Protein AF-A0A2P4WVT8-F1 (afdb_monomer_lite)

Sequence (174 aa):
MALRVSFAVVISSIIQTRNVAYDPSVAHAKKWIFLPDWYYLGGLSYCAIMVVFSMAYNVGGTIREVCQGFSGVGVALLYNYGLFAFIEVERFDDKVDDPYKNYFRINKAFNSSGYWINVPNLYTTLPWIVVFTVVVMVLPFQTNTRKYALGTNAYFTLTIINPANPLSSGQLKR

Secondary structure (DSSP, 8-state):
-HHHHHHHHHHHHHHTPBPTT--TTSTT---BSSS-TT-TTHHHHHHHHHHHHHT-SSHHHHHHHHHHHHHHHHHHHHHHHHHHHHSPPPPP-TTSS-TTTTEEEE---TTS--EEEEHHHHHHHHHHHHHHHHHHHHS---HHHHHHHHHHHHHHHHHHH--B-TTSTT-B--

Organism: NCBI:txid4796

Radius of gyration: 19.71 Å; chains: 1; bounding box: 44×43×48 Å

Foldseek 3Di:
DVVLLVVLQVVLVQQQDFDPPDDPVDPQDQGTPNDDSPPPVHSVVSSVQSNLVSQDPDPVSSVVLVVLLVLLLVVLVVLVVVVCVPDDADAQDPPDPCRCPQKDWDCDDPVNDIFIARNVLCVVCVVVLVVQLVVLVPDPRDPSSSVNNSVNNCVVSCVVRRQADPVDGPDGGD

Structure (mmCIF, N/CA/C/O backbone):
data_AF-A0A2P4WVT8-F1
#
_entry.id   AF-A0A2P4WVT8-F1
#
loop_
_atom_site.group_PDB
_atom_site.id
_atom_site.type_symbol
_atom_site.label_atom_id
_atom_site.label_alt_id
_atom_site.label_comp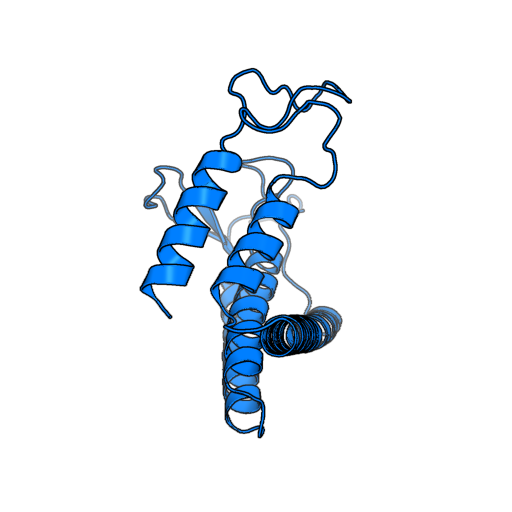_id
_atom_site.label_asym_id
_atom_site.label_entity_id
_atom_site.label_seq_id
_atom_site.pdbx_PDB_ins_code
_atom_site.Cartn_x
_atom_site.Cartn_y
_atom_site.Cartn_z
_atom_site.occupancy
_atom_site.B_iso_or_equiv
_atom_site.auth_seq_id
_atom_site.auth_comp_id
_atom_site.auth_asym_id
_atom_site.auth_atom_id
_atom_site.pdbx_PDB_model_num
ATOM 1 N N . MET A 1 1 ? -21.691 9.614 9.712 1.00 59.81 1 MET A N 1
ATOM 2 C CA . MET A 1 1 ? -20.329 9.058 9.539 1.00 59.81 1 MET A CA 1
ATOM 3 C C . MET A 1 1 ? -19.533 9.795 8.476 1.00 59.81 1 MET A C 1
ATOM 5 O O . MET A 1 1 ? -18.604 10.486 8.859 1.00 59.81 1 MET A O 1
ATOM 9 N N . ALA A 1 2 ? -19.921 9.740 7.194 1.00 65.25 2 ALA A N 1
ATOM 10 C CA . ALA A 1 2 ? -19.177 10.385 6.102 1.00 65.25 2 ALA A CA 1
ATOM 11 C C . ALA A 1 2 ? -18.865 11.870 6.363 1.00 65.25 2 ALA A C 1
ATOM 13 O O . ALA A 1 2 ? -17.711 12.255 6.293 1.00 65.25 2 ALA A O 1
ATOM 14 N N . LEU A 1 3 ? -19.854 12.661 6.799 1.00 72.69 3 LEU A N 1
ATOM 15 C CA . LEU A 1 3 ? -19.661 14.084 7.106 1.00 72.69 3 LEU A CA 1
ATOM 16 C C . LEU A 1 3 ? -18.577 14.330 8.174 1.00 72.69 3 LEU A C 1
ATOM 18 O O . LEU A 1 3 ? -17.695 15.155 7.976 1.00 72.69 3 LEU A O 1
ATOM 22 N N . ARG A 1 4 ? -18.601 13.582 9.287 1.00 71.44 4 ARG A N 1
ATOM 23 C CA . ARG A 1 4 ? -17.611 13.709 10.374 1.00 71.44 4 ARG A CA 1
ATOM 24 C C . ARG A 1 4 ? -16.202 13.360 9.904 1.00 71.44 4 ARG A C 1
ATOM 26 O O . ARG A 1 4 ? -15.263 14.081 10.220 1.00 71.44 4 ARG A O 1
ATOM 33 N N . VAL A 1 5 ? -16.082 12.287 9.123 1.00 69.62 5 VAL A N 1
ATOM 34 C CA . VAL A 1 5 ? -14.808 11.858 8.536 1.00 69.62 5 VAL A CA 1
ATOM 35 C C . VAL A 1 5 ? -14.303 12.907 7.546 1.00 69.62 5 VAL A C 1
ATOM 37 O O . VAL A 1 5 ? -13.145 13.297 7.622 1.00 69.62 5 VAL A O 1
ATOM 40 N N . SER A 1 6 ? -15.166 13.440 6.677 1.00 71.31 6 SER A N 1
ATOM 41 C CA . SER A 1 6 ? -14.809 14.512 5.743 1.00 71.31 6 SER A CA 1
ATOM 42 C C . SER A 1 6 ? -14.314 15.765 6.468 1.00 71.31 6 SER A C 1
ATOM 44 O O . SER A 1 6 ? -13.265 16.289 6.106 1.00 71.31 6 SER A O 1
ATOM 46 N N . PHE A 1 7 ? -14.997 16.213 7.527 1.00 79.44 7 PHE A N 1
ATOM 47 C CA . PHE A 1 7 ? -14.534 17.349 8.334 1.00 79.44 7 PHE A CA 1
ATOM 48 C C . PHE A 1 7 ? -13.180 17.079 8.995 1.00 79.44 7 PHE A C 1
ATOM 50 O O . PHE A 1 7 ? -12.301 17.937 8.953 1.00 79.44 7 PHE A O 1
ATOM 57 N N . ALA A 1 8 ? -12.976 15.887 9.557 1.00 74.69 8 ALA A N 1
ATOM 58 C CA . ALA A 1 8 ? -11.703 15.519 10.169 1.00 74.69 8 ALA A CA 1
ATOM 59 C C . ALA A 1 8 ? -10.553 15.470 9.150 1.00 74.69 8 ALA A C 1
ATOM 61 O O . ALA A 1 8 ? -9.457 15.945 9.445 1.00 74.69 8 ALA A O 1
ATOM 62 N N . VAL A 1 9 ? -10.810 14.968 7.937 1.00 74.94 9 VAL A N 1
ATOM 63 C CA . VAL A 1 9 ? -9.838 14.963 6.834 1.00 74.94 9 VAL A CA 1
ATOM 64 C C . VAL A 1 9 ? -9.489 16.389 6.407 1.00 74.94 9 VAL A C 1
ATOM 66 O O . VAL A 1 9 ? -8.308 16.699 6.255 1.00 74.94 9 VAL A O 1
ATOM 69 N N . VAL A 1 10 ? -10.476 17.279 6.265 1.00 80.88 10 VAL A N 1
ATOM 70 C CA . VAL A 1 10 ? -10.243 18.686 5.890 1.00 80.88 10 VAL A CA 1
ATOM 71 C C . VAL A 1 10 ? -9.431 19.410 6.964 1.00 80.88 10 VAL A C 1
ATOM 73 O O . VAL A 1 10 ? -8.395 19.995 6.654 1.00 80.88 10 VAL A O 1
ATOM 76 N N . ILE A 1 11 ? -9.840 19.316 8.232 1.00 80.44 11 ILE A N 1
ATOM 77 C CA . ILE A 1 11 ? -9.134 19.947 9.357 1.00 80.44 11 ILE A CA 1
ATOM 78 C C . ILE A 1 11 ? -7.706 19.413 9.457 1.00 80.44 11 ILE A C 1
ATOM 80 O O . ILE A 1 11 ? -6.756 20.184 9.596 1.00 80.44 11 ILE A O 1
ATOM 84 N N . SER A 1 12 ? -7.529 18.097 9.332 1.00 76.38 12 SER A N 1
ATOM 85 C CA . SER A 1 12 ? -6.192 17.534 9.386 1.00 76.38 12 SER A CA 1
ATOM 86 C C . SER A 1 12 ? -5.332 17.935 8.188 1.00 76.38 12 SER A C 1
ATOM 88 O O . SER A 1 12 ? -4.125 18.077 8.366 1.00 76.38 12 SER A O 1
ATOM 90 N N . SER A 1 13 ? -5.913 18.109 7.001 1.00 73.62 13 SER A N 1
ATOM 91 C CA . SER A 1 13 ? -5.178 18.574 5.819 1.00 73.62 13 SER A CA 1
ATOM 92 C C . SER A 1 13 ? -4.687 20.010 6.012 1.00 73.62 13 SER A C 1
ATOM 94 O O . SER A 1 13 ? -3.537 20.305 5.702 1.00 73.62 13 SER A O 1
ATOM 96 N N . ILE A 1 14 ? -5.512 20.877 6.613 1.00 81.31 14 ILE A N 1
ATOM 97 C CA . ILE A 1 14 ? -5.133 22.257 6.958 1.00 81.31 14 ILE A CA 1
ATOM 98 C C . ILE A 1 14 ? -3.956 22.257 7.940 1.00 81.31 14 ILE A C 1
ATOM 100 O O . ILE A 1 14 ? -2.945 22.915 7.695 1.00 81.31 14 ILE A O 1
ATOM 104 N N . ILE A 1 15 ? -4.038 21.471 9.015 1.00 76.75 15 ILE A N 1
ATOM 105 C CA . ILE A 1 15 ? -2.992 21.410 10.052 1.00 76.75 15 ILE A CA 1
ATOM 106 C C . ILE A 1 15 ? -1.672 20.839 9.502 1.00 76.75 15 ILE A C 1
ATOM 108 O O . ILE A 1 15 ? -0.592 21.223 9.949 1.00 76.75 15 ILE A O 1
ATOM 112 N N . GLN A 1 16 ? -1.744 19.987 8.477 1.00 73.50 16 GLN A N 1
ATOM 113 C CA . GLN A 1 16 ? -0.591 19.424 7.767 1.00 73.50 16 GLN A CA 1
ATOM 114 C C . GLN A 1 16 ? -0.057 20.282 6.626 1.00 73.50 16 GLN A C 1
ATOM 116 O O . GLN A 1 16 ? 0.786 19.823 5.854 1.00 73.50 16 GLN A O 1
ATOM 121 N N . THR A 1 17 ? -0.501 21.526 6.493 1.00 78.88 17 THR A N 1
ATOM 122 C CA . THR A 1 17 ? 0.064 22.400 5.468 1.00 78.88 17 THR A CA 1
ATOM 123 C C . THR A 1 17 ? 1.567 22.564 5.718 1.00 78.88 17 THR A C 1
ATOM 125 O O . THR A 1 17 ? 1.994 22.997 6.796 1.00 78.88 17 THR A O 1
ATOM 128 N N . ARG A 1 18 ? 2.384 22.158 4.736 1.00 71.06 18 ARG A N 1
ATOM 129 C CA . ARG A 1 18 ? 3.848 22.262 4.814 1.00 71.06 18 ARG A CA 1
ATOM 130 C C . ARG A 1 18 ? 4.267 23.722 4.775 1.00 71.06 18 ARG A C 1
ATOM 132 O O . ARG A 1 18 ? 3.693 24.516 4.035 1.00 71.06 18 ARG A O 1
ATOM 139 N N . ASN A 1 19 ? 5.292 24.054 5.553 1.00 77.06 19 ASN A N 1
ATOM 140 C CA . ASN A 1 19 ? 5.903 25.373 5.472 1.00 77.06 19 ASN A CA 1
ATOM 141 C C . ASN A 1 19 ? 6.644 25.513 4.134 1.00 77.06 19 ASN A C 1
ATOM 143 O O . ASN A 1 19 ? 7.400 24.623 3.751 1.00 77.06 19 ASN A O 1
ATOM 147 N N . VAL A 1 20 ? 6.428 26.627 3.433 1.00 71.50 20 VAL A N 1
ATOM 148 C CA . VAL A 1 20 ? 7.074 26.933 2.146 1.00 71.50 20 VAL A CA 1
ATOM 149 C C . VAL A 1 20 ? 8.586 27.118 2.319 1.00 71.50 20 VAL A C 1
ATOM 151 O O . VAL A 1 20 ? 9.351 26.786 1.424 1.00 71.50 20 VAL A O 1
ATOM 154 N N . ALA A 1 21 ? 9.024 27.568 3.499 1.00 71.88 21 ALA A N 1
ATOM 155 C CA . ALA A 1 21 ? 10.434 27.722 3.856 1.00 71.88 21 ALA A CA 1
ATOM 156 C C . ALA A 1 21 ? 11.088 26.424 4.377 1.00 71.88 21 ALA A C 1
ATOM 158 O O . ALA A 1 21 ? 12.175 26.467 4.949 1.00 71.88 21 ALA A O 1
ATOM 159 N N . TYR A 1 22 ? 10.418 25.272 4.258 1.00 68.56 22 TYR A N 1
ATOM 160 C CA . TYR A 1 22 ? 10.978 24.005 4.717 1.00 68.56 22 TYR A CA 1
ATOM 161 C C . TYR A 1 22 ? 12.075 23.513 3.769 1.00 68.56 22 TYR A C 1
ATOM 163 O O . TYR A 1 22 ? 11.788 23.060 2.659 1.00 68.56 22 TYR A O 1
ATOM 171 N N . ASP A 1 23 ? 13.312 23.526 4.257 1.00 70.81 23 ASP A N 1
ATOM 172 C CA . ASP A 1 23 ? 14.453 22.910 3.592 1.00 70.81 23 ASP A CA 1
ATOM 173 C C . ASP A 1 23 ? 14.725 21.512 4.189 1.00 70.81 23 ASP A C 1
ATOM 175 O O . ASP A 1 23 ? 15.002 21.398 5.388 1.00 70.81 23 ASP A O 1
ATOM 179 N N . PRO A 1 24 ? 14.639 20.429 3.393 1.00 67.44 24 PRO A N 1
ATOM 180 C CA . PRO A 1 24 ? 14.919 19.072 3.856 1.00 67.44 24 PRO A CA 1
ATOM 181 C C . PRO A 1 24 ? 16.391 18.822 4.233 1.00 67.44 24 PRO A C 1
ATOM 183 O O . PRO A 1 24 ? 16.670 17.793 4.844 1.00 67.44 24 PRO A O 1
ATOM 186 N N . SER A 1 25 ? 17.321 19.722 3.896 1.00 69.69 25 SER A N 1
ATOM 187 C CA . SER A 1 25 ? 18.744 19.606 4.249 1.00 69.69 25 SER A CA 1
ATOM 188 C C . SER A 1 25 ? 19.071 20.051 5.683 1.00 69.69 25 SER A C 1
ATOM 190 O O . SER A 1 25 ? 20.139 19.725 6.203 1.00 69.69 25 SER A O 1
ATOM 192 N N . VAL A 1 26 ? 18.147 20.744 6.361 1.00 69.75 26 VAL A N 1
ATOM 193 C CA . VAL A 1 26 ? 18.334 21.262 7.724 1.00 69.75 26 VAL A CA 1
ATOM 194 C C . VAL A 1 26 ? 17.613 20.364 8.737 1.00 69.75 26 VAL A C 1
ATOM 196 O O . VAL A 1 26 ? 16.385 20.270 8.749 1.00 69.75 26 VAL A O 1
ATOM 199 N N . ALA A 1 27 ? 18.374 19.727 9.635 1.00 58.97 27 ALA A N 1
ATOM 200 C CA . ALA A 1 27 ? 17.904 18.659 10.533 1.00 58.97 27 ALA A CA 1
ATOM 201 C C . ALA A 1 27 ? 16.752 19.038 11.495 1.00 58.97 27 ALA A C 1
ATOM 203 O O . ALA A 1 27 ? 16.045 18.153 11.980 1.00 58.97 27 ALA A O 1
ATOM 204 N N . HIS A 1 28 ? 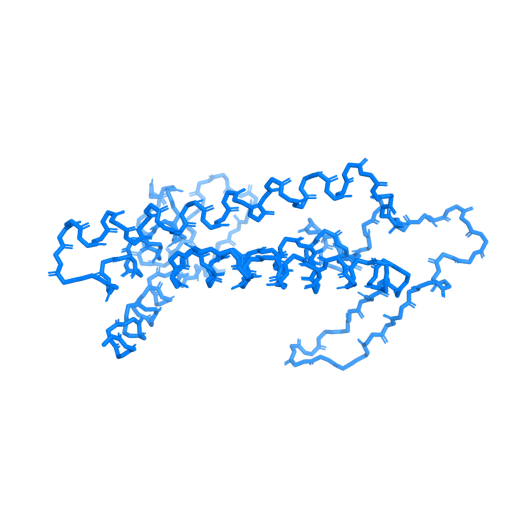16.525 20.333 11.744 1.00 62.78 28 HIS A N 1
ATOM 205 C CA . HIS A 1 28 ? 15.498 20.842 12.667 1.00 62.78 28 HIS A CA 1
ATOM 206 C C . HIS A 1 28 ? 14.612 21.943 12.061 1.00 62.78 28 HIS A C 1
ATOM 208 O O . HIS A 1 28 ? 14.025 22.741 12.788 1.00 62.78 28 HIS A O 1
ATOM 214 N N . ALA A 1 29 ? 14.502 22.014 10.731 1.00 66.00 29 ALA A N 1
ATOM 215 C CA . ALA A 1 29 ? 13.636 23.003 10.097 1.00 66.00 29 ALA A CA 1
ATOM 216 C C . ALA A 1 29 ? 12.149 22.728 10.382 1.00 66.00 29 ALA A C 1
ATOM 218 O O . ALA A 1 29 ? 11.662 21.598 10.257 1.00 66.00 29 ALA A O 1
ATOM 219 N N . LYS A 1 30 ? 11.404 23.793 10.704 1.00 70.50 30 LYS A N 1
ATOM 220 C CA . LYS A 1 30 ? 9.955 23.749 10.922 1.00 70.50 30 LYS A CA 1
ATOM 221 C C . LYS A 1 30 ? 9.237 23.168 9.702 1.00 70.50 30 LYS A C 1
ATOM 223 O O . LYS A 1 30 ? 9.137 23.807 8.655 1.00 70.50 30 LYS A O 1
ATOM 228 N N . LYS A 1 31 ? 8.695 21.958 9.852 1.00 68.88 31 LYS A N 1
ATOM 229 C CA . LYS A 1 31 ? 8.091 21.195 8.747 1.00 68.88 31 LYS A CA 1
ATOM 230 C C . LYS A 1 31 ? 6.644 21.579 8.433 1.00 68.88 31 LYS A C 1
ATOM 232 O O . LYS A 1 31 ? 6.242 21.550 7.269 1.00 68.88 31 LYS A O 1
ATOM 237 N N . TRP A 1 32 ? 5.870 21.955 9.446 1.00 73.81 32 TRP A N 1
ATOM 238 C CA . TRP A 1 32 ? 4.432 22.225 9.338 1.00 73.81 32 TRP A CA 1
ATOM 239 C C . TRP A 1 32 ? 4.137 23.658 9.770 1.00 73.81 32 TRP A C 1
ATOM 241 O O . TRP A 1 32 ? 4.730 24.139 10.729 1.00 73.81 32 TRP A O 1
ATOM 251 N N . ILE A 1 33 ? 3.222 24.349 9.092 1.00 77.19 33 ILE A N 1
ATOM 252 C CA . ILE A 1 33 ? 2.901 25.751 9.413 1.00 77.19 33 ILE A CA 1
ATOM 253 C C . ILE A 1 33 ? 2.274 25.864 10.809 1.00 77.19 33 ILE A C 1
ATOM 255 O O . ILE A 1 33 ? 2.662 26.731 11.595 1.00 77.19 33 ILE A O 1
ATOM 259 N N . PHE A 1 34 ? 1.343 24.959 11.117 1.00 73.62 34 PHE A N 1
ATOM 260 C CA . PHE A 1 34 ? 0.487 25.022 12.303 1.00 73.62 34 PHE A CA 1
ATOM 261 C C . PHE A 1 34 ? 0.991 24.212 13.503 1.00 73.62 34 PHE A C 1
ATOM 263 O O . PHE A 1 34 ? 0.402 24.307 14.577 1.00 73.62 34 PHE A O 1
ATOM 270 N N . LEU A 1 35 ? 2.061 23.426 13.350 1.00 72.56 35 LEU A N 1
ATOM 271 C CA . LEU A 1 35 ? 2.661 22.672 14.453 1.00 72.56 35 LEU A CA 1
ATOM 272 C C . LEU A 1 35 ? 3.998 23.303 14.860 1.00 72.56 35 LEU A C 1
ATOM 274 O O . LEU A 1 35 ? 4.712 23.822 13.997 1.00 72.56 35 LEU A O 1
ATOM 278 N N . PRO A 1 36 ? 4.338 23.279 16.158 1.00 70.62 36 PRO A N 1
ATOM 279 C CA . PRO A 1 36 ? 5.600 23.816 16.638 1.00 70.62 36 PRO A CA 1
ATOM 280 C C . PRO A 1 36 ? 6.790 22.947 16.211 1.00 70.62 36 PRO A C 1
ATOM 282 O O . PRO A 1 36 ? 6.654 21.751 15.952 1.00 70.62 36 PRO A O 1
ATOM 285 N N . ASP A 1 37 ? 7.968 23.562 16.170 1.00 69.31 37 ASP A N 1
ATOM 286 C CA . ASP A 1 37 ? 9.183 23.022 15.541 1.00 69.31 37 ASP A CA 1
ATOM 287 C C . ASP A 1 37 ? 9.691 21.730 16.204 1.00 69.31 37 ASP A C 1
ATOM 289 O O . ASP A 1 37 ? 10.285 20.875 15.552 1.00 69.31 37 ASP A O 1
ATOM 293 N N . TRP A 1 38 ? 9.394 21.553 17.494 1.00 66.44 38 TRP A N 1
ATOM 294 C CA . TRP A 1 38 ? 9.743 20.369 18.283 1.00 66.44 38 TRP A CA 1
ATOM 295 C C . TRP A 1 38 ? 8.797 19.175 18.063 1.00 66.44 38 TRP A C 1
ATOM 297 O O . TRP A 1 38 ? 9.086 18.065 18.513 1.00 66.44 38 TRP A O 1
ATOM 307 N N . TYR A 1 39 ? 7.661 19.364 17.380 1.00 63.03 39 TYR A N 1
ATOM 308 C CA . TYR A 1 39 ? 6.679 18.304 17.159 1.00 63.03 39 TYR A CA 1
ATOM 309 C C . TYR A 1 39 ? 7.110 17.378 16.009 1.00 63.03 39 TYR A C 1
ATOM 311 O O . TYR A 1 39 ? 6.719 17.535 14.849 1.00 63.03 39 TYR A O 1
ATOM 319 N N . TYR A 1 40 ? 7.934 16.384 16.349 1.00 55.31 40 TYR A N 1
ATOM 320 C CA . TYR A 1 40 ? 8.560 15.465 15.390 1.00 55.31 40 TYR A CA 1
ATOM 321 C C . TYR A 1 40 ? 7.672 14.283 14.969 1.00 55.31 40 TYR A C 1
ATOM 323 O O . TYR A 1 40 ? 7.850 13.737 13.881 1.00 55.31 40 TYR A O 1
ATOM 331 N N . LEU A 1 41 ? 6.663 13.923 15.779 1.00 56.41 41 LEU A N 1
ATOM 332 C CA . LEU A 1 41 ? 5.706 12.830 15.503 1.00 56.41 41 LEU A CA 1
ATOM 333 C C . LEU A 1 41 ? 4.917 13.019 14.191 1.00 56.41 41 LEU A C 1
ATOM 335 O O . LEU A 1 41 ? 4.267 12.090 13.711 1.00 56.41 41 LEU A O 1
ATOM 339 N N . GLY A 1 42 ? 5.038 14.189 13.559 1.00 57.16 42 GLY A N 1
ATOM 340 C CA . GLY A 1 42 ? 4.671 14.410 12.172 1.00 57.16 42 GLY A CA 1
ATOM 341 C C . GLY A 1 42 ? 3.183 14.674 11.989 1.00 57.16 42 GLY A C 1
ATOM 342 O O . GLY A 1 42 ? 2.333 14.117 12.674 1.00 57.16 42 GLY A O 1
ATOM 343 N N . GLY A 1 43 ? 2.855 15.496 10.997 1.00 58.88 43 GLY A N 1
ATOM 344 C CA . GLY A 1 43 ? 1.480 15.740 10.579 1.00 58.88 43 GLY A CA 1
ATOM 345 C C . GLY A 1 43 ? 0.669 14.459 10.328 1.00 58.88 43 GLY A C 1
ATOM 346 O O . GLY A 1 43 ? -0.523 14.411 10.616 1.00 58.88 43 GLY A O 1
ATOM 347 N N . LEU A 1 44 ? 1.335 13.390 9.879 1.00 58.25 44 LEU A N 1
ATOM 348 C CA . LEU A 1 44 ? 0.731 12.087 9.594 1.00 58.25 44 LEU A CA 1
ATOM 349 C C . LEU A 1 44 ? 0.128 11.401 10.830 1.00 58.25 44 LEU A C 1
ATOM 351 O O . LEU A 1 44 ? -0.950 10.816 10.720 1.00 58.25 44 LEU A O 1
ATOM 355 N N . SER A 1 45 ? 0.764 11.494 12.004 1.00 64.75 45 SER A N 1
ATOM 356 C CA . SER A 1 45 ? 0.219 10.891 13.231 1.00 64.75 45 SER A CA 1
ATOM 357 C C . SER A 1 45 ? -1.011 11.660 13.728 1.00 64.75 45 SER A C 1
ATOM 359 O O . SER A 1 45 ? -2.005 11.046 14.113 1.00 64.75 45 SER A O 1
ATOM 361 N N . TYR A 1 46 ? -1.012 12.990 13.590 1.00 67.06 46 TYR A N 1
ATOM 362 C CA . TYR A 1 46 ? -2.183 13.831 13.850 1.00 67.06 46 TYR A CA 1
ATOM 363 C C . TYR A 1 46 ? -3.358 13.511 12.904 1.00 67.06 46 TYR A C 1
ATOM 365 O O . TYR A 1 46 ? -4.495 13.385 13.362 1.00 67.06 46 TYR A O 1
ATOM 373 N N . CYS A 1 47 ? -3.093 13.289 11.606 1.00 64.62 47 CYS A N 1
ATOM 374 C CA . CYS A 1 47 ? -4.110 12.807 10.654 1.00 64.62 47 CYS A CA 1
ATOM 375 C C . CYS A 1 47 ? -4.747 11.510 11.107 1.00 64.62 47 CYS A C 1
ATOM 377 O O . CYS A 1 47 ? -5.971 11.396 11.150 1.00 64.62 47 CYS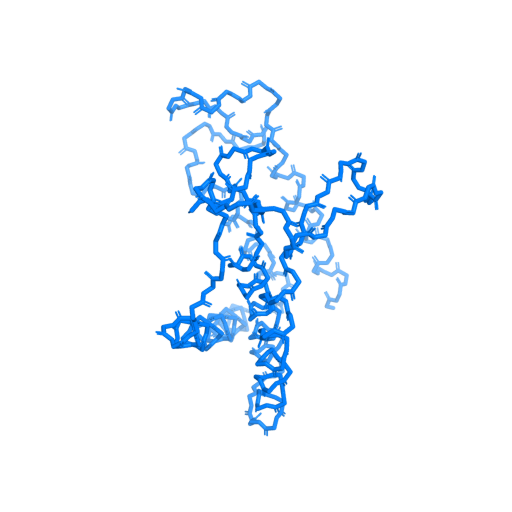 A O 1
ATOM 379 N N . ALA A 1 48 ? -3.902 10.533 11.434 1.00 64.81 48 ALA A N 1
ATOM 380 C CA . ALA A 1 48 ? -4.350 9.207 11.805 1.00 64.81 48 ALA A CA 1
ATOM 381 C C . ALA A 1 48 ? -5.271 9.280 13.028 1.00 64.81 48 ALA A C 1
ATOM 383 O O . ALA A 1 48 ? -6.357 8.709 13.011 1.00 64.81 48 ALA A O 1
ATOM 384 N N . ILE A 1 49 ? -4.888 10.065 14.037 1.00 66.62 49 ILE A N 1
ATOM 385 C CA . ILE A 1 49 ? -5.667 10.266 15.260 1.00 66.62 49 ILE A CA 1
ATOM 386 C C . ILE A 1 49 ? -7.009 10.956 14.967 1.00 66.62 49 ILE A C 1
ATOM 388 O O . ILE A 1 49 ? -8.049 10.479 15.420 1.00 66.62 49 ILE A O 1
ATOM 392 N N . MET A 1 50 ? -7.026 12.034 14.176 1.00 65.88 50 MET A N 1
ATOM 393 C CA . MET A 1 50 ? -8.267 12.751 13.845 1.00 65.88 50 MET A CA 1
ATOM 394 C C . MET A 1 50 ? -9.245 11.889 13.044 1.00 65.88 50 MET A C 1
ATOM 396 O O . MET A 1 50 ? -10.444 11.890 13.325 1.00 65.88 50 MET A O 1
ATOM 400 N N . VAL A 1 51 ? -8.747 11.108 12.083 1.00 63.97 51 VAL A N 1
ATOM 401 C CA . VAL A 1 51 ? -9.572 10.171 11.308 1.00 63.97 51 VAL A CA 1
ATOM 402 C C . VAL A 1 51 ? -10.158 9.099 12.227 1.00 63.97 51 VAL A C 1
ATOM 404 O O . VAL A 1 51 ? -11.363 8.860 12.200 1.00 63.97 51 VAL A O 1
ATOM 407 N N . VAL A 1 52 ? -9.344 8.538 13.116 1.00 64.75 52 VAL A N 1
ATOM 408 C CA . VAL A 1 52 ? -9.744 7.523 14.096 1.00 64.75 52 VAL A CA 1
ATOM 409 C C . VAL A 1 52 ? -10.810 8.038 15.074 1.00 64.75 52 VAL A C 1
ATOM 411 O O . VAL A 1 52 ? -11.835 7.383 15.265 1.00 64.75 52 VAL A O 1
ATOM 414 N N . PHE A 1 53 ? -10.643 9.238 15.637 1.00 63.91 53 PHE A N 1
ATOM 415 C CA . PHE A 1 53 ? -11.653 9.846 16.514 1.00 63.91 53 PHE A CA 1
ATOM 416 C C . PHE A 1 53 ? -12.930 10.247 15.766 1.00 63.91 53 PHE A C 1
ATOM 418 O O . PHE A 1 53 ? -14.018 10.193 16.334 1.00 63.91 53 PHE A O 1
ATOM 425 N N . SER A 1 54 ? -12.834 10.604 14.483 1.00 64.94 54 SER A N 1
ATOM 426 C CA . SER A 1 54 ? -14.008 10.949 13.669 1.00 64.94 54 SER A CA 1
ATOM 427 C C . SER A 1 54 ? -14.871 9.742 13.282 1.00 64.94 54 SER A C 1
ATOM 429 O O . SER A 1 54 ? -16.054 9.902 12.962 1.00 64.94 54 SER A O 1
ATOM 431 N N . MET A 1 55 ? -14.284 8.541 13.320 1.00 64.94 55 MET A N 1
ATOM 432 C CA . MET A 1 55 ? -14.916 7.280 12.931 1.00 64.94 55 MET A CA 1
ATOM 433 C C . MET A 1 55 ? -15.675 6.590 14.065 1.00 64.94 55 MET A C 1
ATOM 435 O O . MET A 1 55 ? -16.430 5.665 13.785 1.00 64.94 55 MET A O 1
ATOM 439 N N . ALA A 1 56 ? -15.536 7.017 15.320 1.00 61.88 56 ALA A N 1
ATOM 440 C CA . ALA A 1 56 ? -16.157 6.338 16.452 1.00 61.88 56 ALA A CA 1
ATOM 441 C C . ALA A 1 56 ? -16.958 7.287 17.350 1.00 61.88 56 ALA A C 1
ATOM 443 O O . ALA A 1 56 ? -16.641 8.462 17.510 1.00 61.88 56 ALA A O 1
ATOM 444 N N . TYR A 1 57 ? -18.033 6.764 17.941 1.00 69.06 57 TYR A N 1
ATOM 445 C CA . TYR A 1 57 ? -18.896 7.512 18.863 1.00 69.06 57 TYR A CA 1
ATOM 446 C C . TYR A 1 57 ? -18.422 7.432 20.320 1.00 69.06 57 TYR A C 1
ATOM 448 O O . TYR A 1 57 ? -18.858 8.225 21.149 1.00 69.06 57 TYR A O 1
ATOM 456 N N . ASN A 1 58 ? -17.548 6.475 20.636 1.00 78.44 58 ASN A N 1
ATOM 457 C CA . ASN A 1 58 ? -17.001 6.236 21.966 1.00 78.44 58 ASN A CA 1
ATOM 458 C C . ASN A 1 58 ? -15.561 5.702 21.870 1.00 78.44 58 ASN A C 1
ATOM 460 O O . ASN A 1 58 ? -15.155 5.169 20.838 1.00 78.44 58 ASN A O 1
ATOM 464 N N . VAL A 1 59 ? -14.805 5.812 22.967 1.00 73.50 59 VAL A N 1
ATOM 465 C CA . VAL A 1 59 ? -13.388 5.401 23.030 1.00 73.50 59 VAL A CA 1
ATOM 466 C C . VAL A 1 59 ? -13.204 3.914 22.689 1.00 73.50 59 VAL A C 1
ATOM 468 O O . VAL A 1 59 ? -12.267 3.555 21.984 1.00 73.50 59 VAL A O 1
ATOM 471 N N . GLY A 1 60 ? -14.125 3.043 23.118 1.00 74.00 60 GLY A N 1
ATOM 472 C CA . GLY A 1 60 ? -14.080 1.613 22.783 1.00 74.00 60 GLY A CA 1
ATOM 473 C C . GLY A 1 60 ? -14.265 1.331 21.287 1.00 74.00 60 GLY A C 1
ATOM 474 O O . GLY A 1 60 ? -13.579 0.482 20.722 1.00 74.00 60 GLY A O 1
ATOM 475 N N . GLY A 1 61 ? -15.140 2.081 20.616 1.00 75.75 61 GLY A N 1
ATOM 476 C CA . GLY A 1 61 ? -15.309 2.051 19.166 1.00 75.75 61 GLY A CA 1
ATOM 477 C C . GLY A 1 61 ? -14.061 2.549 18.447 1.00 75.75 61 GLY A C 1
ATOM 478 O O . GLY A 1 61 ? -13.643 1.933 17.475 1.00 75.75 61 GLY A O 1
ATOM 479 N N . THR A 1 62 ? -13.413 3.590 18.976 1.00 73.88 62 THR A N 1
ATOM 480 C CA . THR A 1 62 ? -12.148 4.117 18.452 1.00 73.88 62 THR A CA 1
ATOM 481 C C . THR A 1 62 ? -11.065 3.040 18.462 1.00 73.88 62 THR A C 1
ATOM 483 O O . THR A 1 62 ? -10.448 2.772 17.436 1.00 73.88 62 THR A O 1
ATOM 486 N N . ILE A 1 63 ? -10.879 2.365 19.601 1.00 77.62 63 ILE A N 1
ATOM 487 C CA . ILE A 1 63 ? -9.901 1.276 19.746 1.00 77.62 63 ILE A CA 1
ATOM 488 C C . ILE A 1 63 ? -10.234 0.125 18.790 1.00 77.62 63 ILE A C 1
ATOM 490 O O . ILE A 1 63 ? -9.350 -0.394 18.113 1.00 77.62 63 ILE A O 1
ATOM 494 N N . ARG A 1 64 ? -11.516 -0.240 18.671 1.00 81.25 64 ARG A N 1
ATOM 495 C CA . ARG A 1 64 ? -11.965 -1.292 17.753 1.00 81.25 64 ARG A CA 1
ATOM 496 C C . ARG A 1 64 ? -11.652 -0.963 16.290 1.00 81.25 64 ARG A C 1
ATOM 498 O O . ARG A 1 64 ? -11.175 -1.845 15.578 1.00 81.25 64 ARG A O 1
ATOM 505 N N . GLU A 1 65 ? -11.910 0.263 15.842 1.00 79.56 65 GLU A N 1
ATOM 506 C CA . GLU A 1 65 ? -11.603 0.705 14.473 1.00 79.56 65 GLU A CA 1
ATOM 507 C C . GLU A 1 65 ? -10.094 0.714 14.208 1.00 79.56 65 GLU A C 1
ATOM 509 O O . GLU A 1 65 ? -9.640 0.223 13.176 1.00 79.56 65 GLU A O 1
ATOM 514 N N . VAL A 1 66 ? -9.300 1.174 15.177 1.00 79.31 66 VAL A N 1
ATOM 515 C CA . VAL A 1 66 ? -7.832 1.153 15.101 1.00 79.31 66 VAL A CA 1
ATOM 516 C C . VAL A 1 66 ? -7.303 -0.275 14.982 1.00 79.31 66 VAL A C 1
ATOM 518 O O . VAL A 1 66 ? -6.507 -0.560 14.089 1.00 79.31 66 VAL A O 1
ATOM 521 N N . CYS A 1 67 ? -7.772 -1.200 15.822 1.00 82.00 67 CYS A N 1
ATOM 522 C CA . CYS A 1 67 ? -7.383 -2.609 15.748 1.00 82.00 67 CYS A CA 1
ATOM 523 C C . CYS A 1 67 ? -7.791 -3.251 14.412 1.00 82.00 67 CYS A C 1
ATOM 525 O O . CYS A 1 67 ? -7.037 -4.043 13.843 1.00 82.00 67 CYS A O 1
ATOM 527 N N . GLN A 1 68 ? -8.963 -2.901 13.875 1.00 82.38 68 GLN A N 1
ATOM 528 C CA . GLN A 1 68 ? -9.410 -3.370 12.559 1.00 82.38 68 GLN A CA 1
ATOM 529 C C . GLN A 1 68 ? -8.563 -2.802 11.416 1.00 82.38 68 GLN A C 1
ATOM 531 O O . GLN A 1 68 ? -8.266 -3.527 10.466 1.00 82.38 68 GLN A O 1
ATOM 536 N N . GLY A 1 69 ? -8.137 -1.543 11.523 1.00 81.38 69 GLY A N 1
ATOM 537 C CA . GLY A 1 69 ? -7.209 -0.915 10.589 1.00 81.38 69 GLY A CA 1
ATOM 538 C C . GLY A 1 69 ? -5.835 -1.577 10.616 1.00 81.38 69 GLY A C 1
ATOM 539 O O . GLY A 1 69 ? -5.353 -2.021 9.576 1.00 81.38 69 GLY A O 1
ATOM 540 N N . PHE A 1 70 ? -5.234 -1.725 11.800 1.00 82.81 70 PHE A N 1
ATOM 541 C CA . PHE A 1 70 ? -3.927 -2.371 11.951 1.00 82.81 70 PHE A CA 1
ATOM 542 C C . PHE A 1 70 ? -3.928 -3.822 11.478 1.00 82.81 70 PHE A C 1
ATOM 544 O O . PHE A 1 70 ? -3.007 -4.226 10.774 1.00 82.81 70 PHE A O 1
ATOM 551 N N . SER A 1 71 ? -4.965 -4.596 11.809 1.00 85.06 71 SER A N 1
ATOM 552 C CA . SER A 1 71 ? -5.087 -5.972 11.312 1.00 85.06 71 SER A CA 1
ATOM 553 C C . SER A 1 71 ? -5.226 -6.020 9.789 1.00 85.06 71 SER A C 1
ATOM 555 O O . SER A 1 71 ? -4.556 -6.828 9.153 1.00 85.06 71 SER A O 1
ATOM 557 N N . GLY A 1 72 ? -6.012 -5.124 9.182 1.00 85.00 72 GLY A N 1
ATOM 558 C CA . GLY A 1 72 ? -6.147 -5.048 7.724 1.00 85.00 72 GLY A CA 1
ATOM 559 C C . GLY A 1 72 ? -4.828 -4.703 7.028 1.00 85.00 72 GLY A C 1
ATOM 560 O O . GLY A 1 72 ? -4.419 -5.391 6.092 1.00 85.00 72 GLY A O 1
ATOM 561 N N . VAL A 1 73 ? -4.126 -3.684 7.530 1.00 85.50 73 VAL A N 1
ATOM 562 C CA . VAL A 1 73 ? -2.795 -3.283 7.043 1.00 85.50 73 VAL A CA 1
ATOM 563 C C . VAL A 1 73 ? -1.780 -4.414 7.217 1.00 85.50 73 VAL A C 1
ATOM 565 O O . VAL A 1 73 ? -1.019 -4.696 6.296 1.00 85.50 73 VAL A O 1
ATOM 568 N N . GLY A 1 74 ? -1.785 -5.089 8.369 1.00 84.81 74 GLY A N 1
ATOM 569 C CA . GLY A 1 74 ? -0.873 -6.192 8.670 1.00 84.81 74 GLY A CA 1
ATOM 570 C C . GLY A 1 74 ? -1.051 -7.382 7.729 1.00 84.81 74 GLY A C 1
ATOM 571 O O . GLY A 1 74 ? -0.068 -7.886 7.193 1.00 84.81 74 GLY A O 1
ATOM 572 N N . VAL A 1 75 ? -2.296 -7.787 7.456 1.00 88.38 75 VAL A N 1
ATOM 573 C CA . VAL A 1 75 ? -2.593 -8.866 6.496 1.00 88.38 75 VAL A CA 1
ATOM 574 C C . VAL A 1 75 ? -2.116 -8.497 5.090 1.00 88.38 75 VAL A C 1
ATOM 576 O O . VAL A 1 75 ? -1.481 -9.314 4.424 1.00 88.38 75 VAL A O 1
ATOM 579 N N . ALA A 1 76 ? -2.364 -7.260 4.652 1.00 87.44 76 ALA A N 1
ATOM 580 C CA . ALA A 1 76 ? -1.884 -6.777 3.359 1.00 87.44 76 ALA A CA 1
ATOM 581 C C . ALA A 1 76 ? -0.349 -6.757 3.277 1.00 87.44 76 ALA A C 1
ATOM 583 O O . ALA A 1 76 ? 0.217 -7.130 2.249 1.00 87.44 76 ALA A O 1
ATOM 584 N N . LEU A 1 77 ? 0.331 -6.353 4.353 1.00 87.00 77 LEU A N 1
ATOM 585 C CA . LEU A 1 77 ? 1.791 -6.323 4.417 1.00 87.00 77 LEU A CA 1
ATOM 586 C C . LEU A 1 77 ? 2.381 -7.730 4.326 1.00 87.00 77 LEU A C 1
ATOM 588 O O . LEU A 1 77 ? 3.257 -7.957 3.497 1.00 87.00 77 LEU A O 1
ATOM 592 N N . LEU A 1 78 ? 1.884 -8.673 5.132 1.00 88.19 78 LEU A N 1
ATOM 593 C CA . LEU A 1 78 ? 2.352 -10.062 5.123 1.00 88.19 78 LEU A CA 1
ATOM 594 C C . LEU A 1 78 ? 2.162 -10.711 3.749 1.00 88.19 78 LEU A C 1
ATOM 596 O O . LEU A 1 78 ? 3.063 -11.390 3.260 1.00 88.19 78 LEU A O 1
ATOM 600 N N . TYR A 1 79 ? 1.023 -10.451 3.104 1.00 89.56 79 TYR A N 1
ATOM 601 C CA . TYR A 1 79 ? 0.766 -10.936 1.754 1.00 89.56 79 TYR A CA 1
ATOM 602 C C . TYR A 1 79 ? 1.744 -10.356 0.730 1.00 89.56 79 TYR A C 1
ATOM 604 O O . TYR A 1 79 ? 2.357 -11.116 -0.013 1.00 89.56 79 TYR A O 1
ATOM 612 N N . ASN A 1 80 ? 1.929 -9.030 0.704 1.00 85.00 80 ASN A N 1
ATOM 613 C CA . ASN A 1 80 ? 2.861 -8.398 -0.236 1.00 85.00 80 ASN A CA 1
ATOM 614 C C . ASN A 1 80 ? 4.301 -8.852 0.008 1.00 85.00 80 ASN A C 1
ATOM 616 O O . ASN A 1 80 ? 5.019 -9.120 -0.947 1.00 85.00 80 ASN A O 1
ATOM 620 N N . TYR A 1 81 ? 4.716 -8.970 1.270 1.00 85.75 81 TYR A N 1
ATOM 621 C CA . TYR A 1 81 ? 6.043 -9.469 1.615 1.00 85.75 81 TYR A CA 1
ATOM 622 C C . TYR A 1 81 ? 6.266 -10.883 1.071 1.00 85.75 81 TYR A C 1
ATOM 624 O O . TYR A 1 81 ? 7.275 -11.126 0.417 1.00 85.75 81 TYR A O 1
ATOM 632 N N . GLY A 1 82 ? 5.304 -11.790 1.274 1.00 86.88 82 GLY A N 1
ATOM 633 C CA . GLY A 1 82 ? 5.360 -13.132 0.699 1.00 86.88 82 GLY A CA 1
ATOM 634 C C . GLY A 1 82 ? 5.386 -13.100 -0.829 1.00 86.88 82 GLY A C 1
ATOM 635 O O . GLY A 1 82 ? 6.259 -13.700 -1.440 1.00 86.88 82 GLY A O 1
ATOM 636 N N . LEU A 1 83 ? 4.483 -12.344 -1.454 1.00 86.19 83 LEU A N 1
ATOM 637 C CA . LEU A 1 83 ? 4.374 -12.244 -2.908 1.00 86.19 83 LEU A CA 1
ATOM 638 C C . LEU A 1 83 ? 5.688 -11.784 -3.561 1.00 86.19 83 LEU A C 1
ATOM 640 O O . LEU A 1 83 ? 6.177 -12.424 -4.489 1.00 86.19 83 LEU A O 1
ATOM 644 N N . PHE A 1 84 ? 6.287 -10.707 -3.051 1.00 83.19 84 PHE A N 1
ATOM 645 C CA . PHE A 1 84 ? 7.537 -10.154 -3.580 1.00 83.19 84 PHE A CA 1
ATOM 646 C C . PHE A 1 84 ? 8.796 -10.899 -3.119 1.00 83.19 84 PHE A C 1
ATOM 648 O O . PHE A 1 84 ? 9.879 -10.605 -3.616 1.00 83.19 84 PHE A O 1
ATOM 655 N N . ALA A 1 85 ? 8.682 -11.866 -2.205 1.00 84.00 85 ALA A N 1
ATOM 656 C CA . ALA A 1 85 ? 9.762 -12.814 -1.940 1.00 84.00 85 ALA A CA 1
ATOM 657 C C . ALA A 1 85 ? 9.874 -13.884 -3.043 1.00 84.00 85 ALA A C 1
ATOM 659 O O . ALA A 1 85 ? 10.957 -14.424 -3.247 1.00 84.00 85 ALA A O 1
ATOM 660 N N . PHE A 1 86 ? 8.778 -14.179 -3.755 1.00 81.62 86 PHE A N 1
ATOM 661 C CA . PHE A 1 86 ? 8.744 -15.176 -4.836 1.00 81.62 86 PHE A CA 1
ATOM 662 C C . PHE A 1 86 ? 8.725 -14.568 -6.242 1.00 81.62 86 PHE A C 1
ATOM 664 O O . PHE A 1 86 ? 9.096 -15.242 -7.199 1.00 81.62 86 PHE A O 1
ATOM 671 N N . ILE A 1 87 ? 8.276 -13.319 -6.385 1.00 79.75 87 ILE A N 1
ATOM 672 C CA . ILE A 1 87 ? 8.239 -12.611 -7.667 1.00 79.75 87 ILE A CA 1
ATOM 673 C C . ILE A 1 87 ? 9.433 -11.667 -7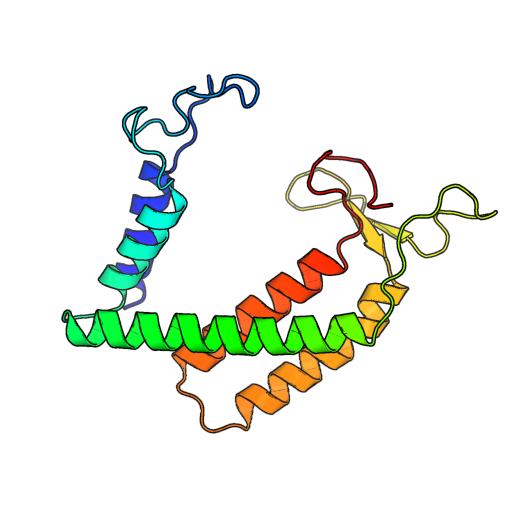.760 1.00 79.75 87 ILE A C 1
ATOM 675 O O . ILE A 1 87 ? 9.524 -10.685 -7.020 1.00 79.75 87 ILE A O 1
ATOM 679 N N . GLU A 1 88 ? 10.311 -11.927 -8.724 1.00 73.62 88 GLU A N 1
ATOM 680 C CA . GLU A 1 88 ? 11.349 -10.979 -9.113 1.00 73.62 88 GLU A CA 1
ATOM 681 C C . GLU A 1 88 ? 10.714 -9.816 -9.883 1.00 73.62 88 GLU A C 1
ATOM 683 O O . GLU A 1 88 ? 10.104 -9.989 -10.936 1.00 73.62 88 GLU A O 1
ATOM 688 N N . VAL A 1 89 ? 10.819 -8.613 -9.322 1.00 73.62 89 VAL A N 1
ATOM 689 C CA . VAL A 1 89 ? 10.345 -7.379 -9.959 1.00 73.62 89 VAL A CA 1
ATOM 690 C C . VAL A 1 89 ? 11.434 -6.881 -10.899 1.00 73.62 89 VAL A C 1
ATOM 692 O O . VAL A 1 89 ? 12.537 -6.584 -10.434 1.00 73.62 89 VAL A O 1
ATOM 695 N N . GLU A 1 90 ? 11.123 -6.730 -12.188 1.00 68.69 90 GLU A N 1
ATOM 696 C CA . GLU A 1 90 ? 12.057 -6.158 -13.160 1.00 68.69 90 GLU A CA 1
ATOM 697 C C . GLU A 1 90 ? 12.413 -4.722 -12.753 1.00 68.69 90 GLU A C 1
ATOM 699 O O . GLU A 1 90 ? 11.538 -3.853 -12.630 1.00 68.69 90 GLU A O 1
ATOM 704 N N . ARG A 1 91 ? 13.703 -4.471 -12.526 1.00 70.31 91 ARG A N 1
ATOM 705 C CA . ARG A 1 91 ? 14.248 -3.138 -12.247 1.00 70.31 91 ARG A CA 1
ATOM 706 C C . ARG A 1 91 ? 14.943 -2.590 -13.479 1.00 70.31 91 ARG A C 1
ATOM 708 O O . ARG A 1 91 ? 15.255 -3.327 -14.409 1.00 70.31 91 ARG A O 1
ATOM 715 N N . PHE A 1 92 ? 15.149 -1.281 -13.480 1.00 67.19 92 PHE A N 1
ATOM 716 C CA . PHE A 1 92 ? 15.786 -0.610 -14.598 1.00 67.19 92 PHE A CA 1
ATOM 717 C C . PHE A 1 92 ? 17.288 -0.920 -14.602 1.00 67.19 92 PHE A C 1
ATOM 719 O O . PHE A 1 92 ? 17.994 -0.539 -13.668 1.00 67.19 92 PHE A O 1
ATOM 726 N N . ASP A 1 93 ? 17.765 -1.593 -15.649 1.00 67.25 93 ASP A N 1
ATOM 727 C CA . ASP A 1 93 ? 19.183 -1.897 -15.849 1.00 67.25 93 ASP A CA 1
ATOM 728 C C . ASP A 1 93 ? 19.731 -1.123 -17.056 1.00 67.25 93 ASP A C 1
ATOM 730 O O . ASP A 1 93 ? 19.316 -1.333 -18.195 1.00 67.25 93 ASP A O 1
ATOM 734 N N . ASP A 1 94 ? 20.684 -0.228 -16.790 1.00 66.00 94 ASP A N 1
ATOM 735 C CA . ASP A 1 94 ? 21.370 0.598 -17.791 1.00 66.00 94 ASP A CA 1
ATOM 736 C C . ASP A 1 94 ? 22.350 -0.203 -18.675 1.00 66.00 94 ASP A C 1
ATOM 738 O O . ASP A 1 94 ? 22.896 0.344 -19.631 1.00 66.00 94 ASP A O 1
ATOM 742 N N . LYS A 1 95 ? 22.633 -1.472 -18.345 1.00 65.06 95 LYS A N 1
ATOM 743 C CA . LYS A 1 95 ? 23.639 -2.304 -19.033 1.00 65.06 95 LYS A CA 1
ATOM 744 C C . LYS A 1 95 ? 23.072 -3.193 -20.141 1.00 65.06 95 LYS A C 1
ATOM 746 O O . LYS A 1 95 ? 23.841 -3.900 -20.789 1.00 65.06 95 LYS A O 1
ATOM 751 N N . VAL A 1 96 ? 21.755 -3.199 -20.327 1.00 70.38 96 VAL A N 1
ATOM 752 C CA . VAL A 1 96 ? 21.067 -4.024 -21.330 1.00 70.38 96 VAL A CA 1
ATOM 753 C C . VAL A 1 96 ? 20.930 -3.236 -22.634 1.00 70.38 96 VAL A C 1
ATOM 755 O O . VAL A 1 96 ? 20.711 -2.029 -22.593 1.00 70.38 96 VAL A O 1
ATOM 758 N N . ASP A 1 97 ? 21.019 -3.919 -23.782 1.00 62.31 97 ASP A N 1
ATOM 759 C CA . ASP A 1 97 ? 20.990 -3.313 -25.128 1.00 62.31 97 ASP A CA 1
ATOM 760 C C . ASP A 1 97 ? 19.776 -2.398 -25.393 1.00 62.31 97 ASP A C 1
ATOM 762 O O . ASP A 1 97 ? 19.861 -1.508 -26.237 1.00 62.31 97 ASP A O 1
ATOM 766 N N . ASP A 1 98 ? 18.653 -2.588 -24.684 1.00 68.94 98 ASP A N 1
ATOM 767 C CA . ASP A 1 98 ? 17.438 -1.787 -24.872 1.00 68.94 98 ASP A CA 1
ATOM 768 C C . ASP A 1 98 ? 16.699 -1.520 -23.534 1.00 68.94 98 ASP A C 1
ATOM 770 O O . ASP A 1 98 ? 15.715 -2.192 -23.194 1.00 68.94 98 ASP A O 1
ATOM 774 N N . PRO A 1 99 ? 17.166 -0.545 -22.728 1.00 65.81 99 PRO A N 1
ATOM 775 C CA . PRO A 1 99 ? 16.763 -0.377 -21.325 1.00 65.81 99 PRO A CA 1
ATOM 776 C C . PRO A 1 99 ? 15.311 0.103 -21.142 1.00 65.81 99 PRO A C 1
ATOM 778 O O . PRO A 1 99 ? 14.758 0.030 -20.045 1.00 65.81 99 PRO A O 1
ATOM 781 N N . TYR A 1 100 ? 14.658 0.568 -22.213 1.00 66.88 100 TYR A N 1
ATOM 782 C CA . TYR A 1 100 ? 13.284 1.086 -22.186 1.00 66.88 100 TYR A CA 1
ATOM 783 C C . TYR A 1 100 ? 12.247 0.149 -22.816 1.00 66.88 100 TYR A C 1
ATOM 785 O O . TYR A 1 100 ? 11.062 0.473 -22.804 1.00 66.88 100 TYR A O 1
ATOM 793 N N . LYS A 1 101 ? 12.648 -1.018 -23.334 1.00 70.50 101 LYS A N 1
ATOM 794 C CA . LYS A 1 101 ? 11.768 -1.917 -24.104 1.00 70.50 101 LYS A CA 1
ATOM 795 C C . LYS A 1 101 ? 10.482 -2.318 -23.367 1.00 70.50 101 LYS A C 1
ATOM 797 O O . LYS A 1 101 ? 9.419 -2.405 -23.976 1.00 70.50 101 LYS A O 1
ATOM 802 N N . ASN A 1 102 ? 10.573 -2.509 -22.052 1.00 74.75 102 ASN A N 1
ATOM 803 C CA . ASN A 1 102 ? 9.458 -2.920 -21.191 1.00 74.75 102 ASN A CA 1
ATOM 804 C C . ASN A 1 102 ? 8.761 -1.740 -20.481 1.00 74.75 102 ASN A C 1
ATOM 806 O O . ASN A 1 102 ? 7.833 -1.941 -19.687 1.00 74.75 102 ASN A O 1
ATOM 810 N N . TYR A 1 103 ? 9.198 -0.508 -20.757 1.00 78.44 103 TYR A N 1
ATOM 811 C CA . TYR A 1 103 ? 8.731 0.703 -20.096 1.00 78.44 103 TYR A CA 1
ATOM 812 C C . TYR A 1 103 ? 7.827 1.522 -21.014 1.00 78.44 103 TYR A C 1
ATOM 814 O O . TYR A 1 103 ? 8.218 1.968 -22.089 1.00 78.44 103 TYR A O 1
ATOM 822 N N . PHE A 1 104 ? 6.610 1.793 -20.552 1.00 78.94 104 PHE A N 1
ATOM 823 C CA . PHE A 1 104 ? 5.661 2.646 -21.254 1.00 78.94 104 PHE A CA 1
ATOM 824 C C . PHE A 1 104 ? 5.613 4.035 -20.612 1.00 78.94 104 PHE A C 1
ATOM 826 O O . PHE A 1 104 ? 5.355 4.164 -19.412 1.00 78.94 104 PHE A O 1
ATOM 833 N N . ARG A 1 105 ? 5.854 5.088 -21.404 1.00 77.62 105 ARG A N 1
ATOM 834 C CA . ARG A 1 105 ? 5.778 6.482 -20.943 1.00 77.62 105 ARG A CA 1
ATOM 835 C C . ARG A 1 105 ? 4.377 7.039 -21.143 1.00 77.62 105 ARG A C 1
ATOM 837 O O . ARG A 1 105 ? 3.913 7.193 -22.270 1.00 77.62 105 ARG A O 1
ATOM 844 N N . ILE A 1 106 ? 3.740 7.454 -20.056 1.00 76.88 106 ILE A N 1
ATOM 845 C CA . ILE A 1 106 ? 2.495 8.214 -20.118 1.00 76.88 106 ILE A CA 1
ATOM 846 C C . ILE A 1 106 ? 2.847 9.696 -20.170 1.00 76.88 106 ILE A C 1
ATOM 848 O O . ILE A 1 106 ? 3.348 10.267 -19.206 1.00 76.88 106 ILE A O 1
ATOM 852 N N . ASN A 1 107 ? 2.585 10.322 -21.317 1.00 67.50 107 ASN A N 1
ATOM 853 C CA . ASN A 1 107 ? 2.950 11.718 -21.577 1.00 67.50 107 ASN A CA 1
ATOM 854 C C . ASN A 1 107 ? 1.984 12.743 -20.960 1.00 67.50 107 ASN A C 1
ATOM 856 O O . ASN A 1 107 ? 2.325 13.919 -20.873 1.00 67.50 107 ASN A O 1
ATOM 860 N N . LYS A 1 108 ? 0.785 12.325 -20.531 1.00 65.81 108 LYS A N 1
ATOM 861 C CA . LYS A 1 108 ? -0.243 13.225 -19.994 1.00 65.81 108 LYS A CA 1
ATOM 862 C C . LYS A 1 108 ? -0.845 12.638 -18.721 1.00 65.81 108 LYS A C 1
ATOM 864 O O . LYS A 1 108 ? -1.563 11.645 -18.773 1.00 65.81 108 LYS A O 1
ATOM 869 N N . ALA A 1 109 ? -0.539 13.256 -17.584 1.00 63.09 109 ALA A N 1
ATOM 870 C CA . ALA A 1 109 ? -1.107 12.919 -16.283 1.00 63.09 109 ALA A CA 1
ATOM 871 C C . ALA A 1 109 ? -1.877 14.117 -15.713 1.00 63.09 109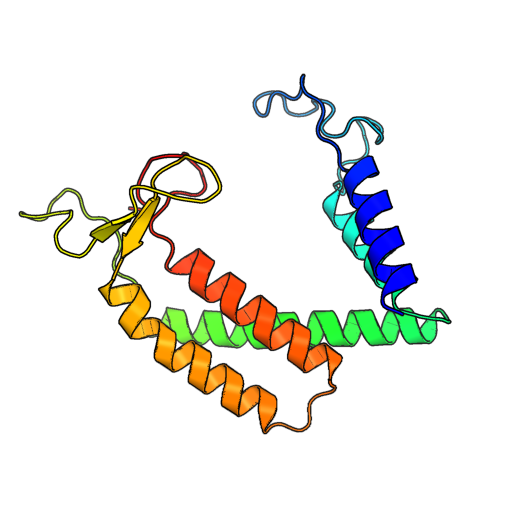 ALA A C 1
ATOM 873 O O . ALA A 1 109 ? -1.596 15.265 -16.058 1.00 63.09 109 ALA A O 1
ATOM 874 N N . PHE A 1 110 ? -2.806 13.858 -14.791 1.00 58.78 110 PHE A N 1
ATOM 875 C CA . PHE A 1 110 ? -3.586 14.894 -14.098 1.00 58.78 110 PHE A CA 1
ATOM 876 C C . PHE A 1 110 ? -2.723 15.909 -13.322 1.00 58.78 110 PHE A C 1
ATOM 878 O O . PHE A 1 110 ? -3.194 16.999 -13.027 1.00 58.78 110 PHE A O 1
ATOM 885 N N . ASN A 1 111 ? -1.457 15.575 -13.038 1.00 57.38 111 ASN A N 1
ATOM 886 C CA . ASN A 1 111 ? -0.479 16.439 -12.370 1.00 57.38 111 ASN A CA 1
ATOM 887 C C . ASN A 1 111 ? 0.603 16.999 -13.329 1.00 57.38 111 ASN A C 1
ATOM 889 O O . ASN A 1 111 ? 1.702 17.335 -12.906 1.00 57.38 111 ASN A O 1
ATOM 893 N N . SER A 1 112 ? 0.330 17.054 -14.639 1.00 51.00 112 SER A N 1
ATOM 894 C CA . SER A 1 112 ? 1.193 17.654 -15.677 1.00 51.00 112 SER A CA 1
ATOM 895 C C . SER A 1 112 ? 2.596 17.047 -15.891 1.00 51.00 112 SER A C 1
ATOM 897 O O . SER A 1 112 ? 3.253 17.427 -16.861 1.00 51.00 112 SER A O 1
ATOM 899 N N . SER A 1 113 ? 3.069 16.104 -15.070 1.00 61.69 113 SER A N 1
ATOM 900 C CA . SER A 1 113 ? 4.329 15.385 -15.298 1.00 61.69 113 SER A CA 1
ATOM 901 C C . SER A 1 113 ? 4.086 14.010 -15.923 1.00 61.69 113 SER A C 1
ATOM 903 O O . SER A 1 113 ? 3.194 13.261 -15.519 1.00 61.69 113 SER A O 1
ATOM 905 N N . GLY A 1 114 ? 4.867 13.682 -16.954 1.00 65.38 114 GLY A N 1
ATOM 906 C CA . GLY A 1 114 ? 4.853 12.345 -17.538 1.00 65.38 114 GLY A CA 1
ATOM 907 C C . GLY A 1 114 ? 5.540 11.341 -16.614 1.00 65.38 114 GLY A C 1
ATOM 908 O O . GLY A 1 114 ? 6.544 11.674 -15.986 1.00 65.38 114 GLY A O 1
ATOM 909 N N . TYR A 1 115 ? 5.019 10.118 -16.545 1.00 70.94 115 TYR A N 1
ATOM 910 C CA . TYR A 1 115 ? 5.580 9.048 -15.717 1.00 70.94 115 TYR A CA 1
ATOM 911 C C . TYR A 1 115 ? 5.750 7.757 -16.516 1.00 70.94 115 TYR A C 1
ATOM 913 O O . TYR A 1 115 ? 5.128 7.567 -17.564 1.00 70.94 115 TYR A O 1
ATOM 921 N N . TRP A 1 116 ? 6.628 6.887 -16.027 1.00 74.38 116 TRP A N 1
ATOM 922 C CA . TRP A 1 116 ? 6.935 5.600 -16.640 1.00 74.38 116 TRP A CA 1
ATOM 923 C C . TRP A 1 116 ? 6.214 4.473 -15.905 1.00 74.38 116 TRP A C 1
ATOM 925 O O . TRP A 1 116 ? 6.072 4.517 -14.684 1.00 74.38 116 TRP A O 1
ATOM 935 N N . ILE A 1 117 ? 5.787 3.456 -16.647 1.00 77.50 117 ILE A N 1
ATOM 936 C CA . ILE A 1 117 ? 5.217 2.215 -16.116 1.00 77.50 117 ILE A CA 1
ATOM 937 C C . ILE A 1 117 ? 6.035 1.045 -16.656 1.00 77.50 117 ILE A C 1
ATOM 939 O O . ILE A 1 117 ? 6.279 0.986 -17.857 1.00 77.50 117 ILE A O 1
ATOM 943 N N . ASN A 1 118 ? 6.415 0.101 -15.794 1.00 81.75 118 ASN A N 1
ATOM 944 C CA . ASN A 1 118 ? 6.918 -1.200 -16.231 1.00 81.75 118 ASN A CA 1
ATOM 945 C C . ASN A 1 118 ? 5.711 -2.119 -16.515 1.00 81.75 118 ASN A C 1
ATOM 947 O O . ASN A 1 118 ? 4.960 -2.471 -15.600 1.00 81.75 118 ASN A O 1
ATOM 951 N N . VAL A 1 119 ? 5.492 -2.448 -17.791 1.00 80.62 119 VAL A N 1
ATOM 952 C CA . VAL A 1 119 ? 4.313 -3.204 -18.247 1.00 80.62 119 VAL A CA 1
ATOM 953 C C . VAL A 1 119 ? 4.366 -4.679 -17.815 1.00 80.62 119 VAL A C 1
ATOM 955 O O . VAL A 1 119 ? 3.353 -5.154 -17.293 1.00 80.62 119 VAL A O 1
ATOM 958 N N . PRO A 1 120 ? 5.499 -5.401 -17.946 1.00 80.69 120 PRO A N 1
ATOM 959 C CA . PRO A 1 120 ? 5.633 -6.765 -17.427 1.00 80.69 120 PRO A CA 1
ATOM 960 C C . PRO A 1 120 ? 5.346 -6.898 -15.932 1.00 80.69 120 PRO A C 1
ATOM 962 O O . PRO A 1 120 ? 4.591 -7.787 -15.534 1.00 80.69 120 PRO A O 1
ATOM 965 N N . ASN A 1 121 ? 5.871 -5.993 -15.103 1.00 81.62 121 ASN A N 1
ATOM 966 C CA . ASN A 1 121 ? 5.603 -6.002 -13.665 1.00 81.62 121 ASN A CA 1
ATOM 967 C C . ASN A 1 121 ? 4.117 -5.775 -13.390 1.00 81.62 121 ASN A C 1
ATOM 969 O O . ASN A 1 121 ? 3.513 -6.512 -12.614 1.00 81.62 121 ASN A O 1
ATOM 973 N N . LEU A 1 122 ? 3.497 -4.802 -14.068 1.00 82.56 122 LEU A N 1
ATOM 974 C CA . LEU A 1 122 ? 2.069 -4.539 -13.915 1.00 82.56 122 LEU A CA 1
ATOM 975 C C . LEU A 1 122 ? 1.231 -5.772 -14.274 1.00 82.56 122 LEU A C 1
ATOM 977 O O . LEU A 1 122 ? 0.378 -6.174 -13.487 1.00 82.56 122 LEU A O 1
ATOM 981 N N . TYR A 1 123 ? 1.493 -6.394 -15.424 1.00 83.75 123 TYR A N 1
ATOM 982 C CA . TYR A 1 123 ? 0.748 -7.568 -15.876 1.00 83.75 123 TYR A CA 1
ATOM 983 C C . TYR A 1 123 ? 0.960 -8.778 -14.961 1.00 83.75 123 TYR A C 1
ATOM 985 O O . TYR A 1 123 ? 0.014 -9.503 -14.668 1.00 83.75 123 TYR A O 1
ATOM 993 N N . THR A 1 124 ? 2.178 -8.965 -14.456 1.00 84.81 124 THR A N 1
ATOM 994 C CA . THR A 1 124 ? 2.514 -10.080 -13.565 1.00 84.81 124 THR A CA 1
ATOM 995 C C . THR A 1 124 ? 1.872 -9.914 -12.193 1.00 84.81 124 THR A C 1
ATOM 997 O O . THR A 1 124 ? 1.393 -10.892 -11.628 1.00 84.81 124 THR A O 1
ATOM 1000 N N . THR A 1 125 ? 1.816 -8.696 -11.642 1.00 84.62 125 THR A N 1
ATOM 1001 C CA . THR A 1 125 ? 1.311 -8.481 -10.275 1.00 84.62 125 THR A CA 1
ATOM 1002 C C . THR A 1 125 ? -0.204 -8.252 -10.194 1.00 84.62 125 THR A C 1
ATOM 1004 O O . THR A 1 125 ? -0.812 -8.527 -9.159 1.00 84.62 125 THR A O 1
ATOM 1007 N N . LEU A 1 126 ? -0.857 -7.798 -11.269 1.00 86.69 126 LEU A N 1
ATOM 1008 C CA . LEU A 1 126 ? -2.295 -7.491 -11.276 1.00 86.69 126 LEU A CA 1
ATOM 1009 C C . LEU A 1 126 ? -3.200 -8.703 -10.959 1.00 86.69 126 LEU A C 1
ATOM 1011 O O . LEU A 1 126 ? -4.096 -8.547 -10.124 1.00 86.69 126 LEU A O 1
ATOM 1015 N N . PRO A 1 127 ? -2.959 -9.920 -11.494 1.00 88.81 127 PRO A N 1
ATOM 1016 C CA . PRO A 1 127 ? -3.696 -11.120 -11.096 1.00 88.81 127 PRO A CA 1
ATOM 1017 C C . PRO A 1 127 ? -3.610 -11.394 -9.591 1.00 88.81 127 PRO A C 1
ATOM 1019 O O . PRO A 1 127 ? -4.611 -11.735 -8.968 1.00 88.81 127 PRO A O 1
ATOM 1022 N N . TRP A 1 128 ? -2.447 -11.167 -8.977 1.00 88.25 128 TRP A N 1
ATOM 1023 C CA . TRP A 1 128 ? -2.244 -11.378 -7.542 1.00 88.25 128 TRP A CA 1
ATOM 1024 C C . TRP A 1 128 ? -2.983 -10.354 -6.678 1.00 88.25 128 TRP A C 1
ATOM 1026 O O . TRP A 1 128 ? -3.449 -10.697 -5.591 1.00 88.25 128 TRP A O 1
ATOM 1036 N N . ILE A 1 129 ? -3.162 -9.118 -7.153 1.00 88.62 129 ILE A N 1
ATOM 1037 C CA . ILE A 1 129 ? -4.028 -8.132 -6.484 1.00 88.62 129 ILE A CA 1
ATOM 1038 C C . ILE A 1 129 ? -5.490 -8.598 -6.525 1.00 88.62 129 ILE A C 1
ATOM 1040 O O . ILE A 1 129 ? -6.204 -8.499 -5.522 1.00 88.62 129 ILE A O 1
ATOM 1044 N N . VAL A 1 130 ? -5.939 -9.126 -7.669 1.00 91.25 130 VAL A N 1
ATOM 1045 C CA . VAL A 1 130 ? -7.306 -9.642 -7.840 1.00 91.25 130 VAL A CA 1
ATOM 1046 C C . VAL A 1 130 ? -7.539 -10.870 -6.960 1.00 91.25 130 VAL A C 1
ATOM 1048 O O . VAL A 1 130 ? -8.532 -10.911 -6.237 1.00 91.25 130 VAL A O 1
ATOM 1051 N N . VAL A 1 131 ? -6.608 -11.828 -6.943 1.00 91.75 131 VAL A N 1
ATOM 1052 C CA . VAL A 1 131 ? -6.682 -13.022 -6.084 1.00 91.75 131 VAL A CA 1
ATOM 1053 C C . VAL A 1 131 ? -6.764 -12.630 -4.611 1.00 91.75 131 VAL A C 1
ATOM 1055 O O . VAL A 1 131 ? -7.674 -13.081 -3.916 1.00 91.75 131 VAL A O 1
ATOM 1058 N N . PHE A 1 132 ? -5.890 -11.734 -4.141 1.00 91.25 132 PHE A N 1
ATOM 1059 C CA . PHE A 1 132 ? -5.961 -11.225 -2.769 1.00 91.25 132 PHE A CA 1
ATOM 1060 C C . PHE A 1 132 ? -7.321 -10.591 -2.470 1.00 91.25 132 PHE A C 1
ATOM 1062 O O . PHE A 1 132 ? -7.904 -10.825 -1.412 1.00 91.25 132 PHE A O 1
ATOM 1069 N N . THR A 1 133 ? -7.853 -9.825 -3.425 1.00 89.94 133 THR A N 1
ATOM 1070 C CA . THR A 1 133 ? -9.151 -9.164 -3.281 1.00 89.94 133 THR A CA 1
ATOM 1071 C C . THR A 1 133 ? -10.279 -10.170 -3.097 1.00 89.94 133 THR A C 1
ATOM 1073 O O . THR A 1 133 ? -11.076 -10.029 -2.169 1.00 89.94 133 THR A O 1
ATOM 1076 N N . VAL A 1 134 ? -10.320 -11.213 -3.930 1.00 92.56 134 VAL A N 1
ATOM 1077 C CA . VAL A 1 134 ? -11.321 -12.283 -3.835 1.00 92.56 134 VAL A CA 1
ATOM 1078 C C . VAL A 1 134 ? -11.193 -13.021 -2.503 1.00 92.56 134 VAL A C 1
ATOM 1080 O O . VAL A 1 134 ? -12.189 -13.174 -1.798 1.00 92.56 134 VAL A O 1
ATOM 1083 N N . VAL A 1 135 ? -9.978 -13.408 -2.104 1.00 91.81 135 VAL A N 1
ATOM 1084 C CA . VAL A 1 135 ? -9.733 -14.124 -0.840 1.00 91.81 135 VAL A CA 1
ATOM 1085 C C . VAL A 1 135 ? -10.198 -13.301 0.363 1.00 91.81 135 VAL A C 1
ATOM 1087 O O . VAL A 1 135 ? -10.943 -13.800 1.205 1.00 91.81 135 VAL A O 1
ATOM 1090 N N . VAL A 1 136 ? -9.829 -12.019 0.431 1.00 90.12 136 VAL A N 1
ATOM 1091 C CA . VAL A 1 136 ? -10.234 -11.123 1.526 1.00 90.12 136 VAL A CA 1
ATOM 1092 C C . VAL A 1 136 ? -11.743 -10.858 1.527 1.00 90.12 136 VAL A C 1
ATOM 1094 O O . VAL A 1 136 ? -12.314 -10.645 2.597 1.00 90.12 136 VAL A O 1
ATOM 1097 N N . MET A 1 137 ? -12.405 -10.876 0.365 1.00 87.56 137 MET A N 1
ATOM 1098 C CA . MET A 1 137 ? -13.862 -10.739 0.282 1.00 87.56 137 MET A CA 1
ATOM 1099 C C . MET A 1 137 ? -14.619 -11.995 0.722 1.00 87.56 137 MET A C 1
ATOM 1101 O O . MET A 1 137 ? -15.682 -11.852 1.3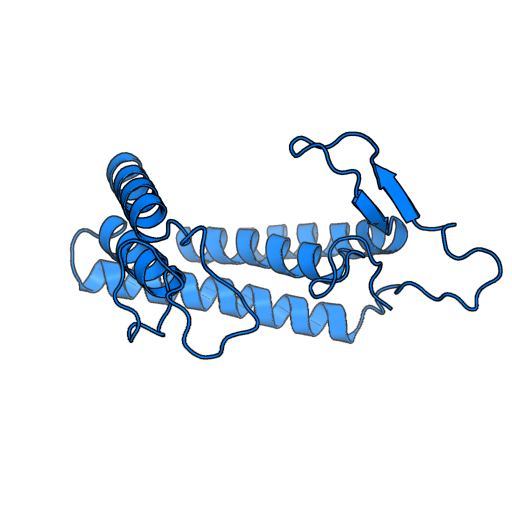25 1.00 87.56 137 MET A O 1
ATOM 1105 N N . VAL A 1 138 ? -14.091 -13.188 0.429 1.00 90.56 138 VAL A N 1
ATOM 1106 C CA . VAL A 1 138 ? -14.689 -14.477 0.818 1.00 90.56 138 VAL A CA 1
ATOM 1107 C C . VAL A 1 138 ? -14.495 -14.754 2.308 1.00 90.56 138 VAL A C 1
ATOM 1109 O O . VAL A 1 138 ? -15.385 -15.301 2.958 1.00 90.56 138 VAL A O 1
ATOM 1112 N N . LEU A 1 139 ? -13.348 -14.366 2.869 1.00 88.06 139 LEU A N 1
ATOM 1113 C CA . LEU A 1 139 ? -13.076 -14.557 4.288 1.00 88.06 139 LEU A CA 1
ATOM 1114 C C . LEU A 1 139 ? -14.012 -13.702 5.163 1.00 88.06 139 LEU A C 1
ATOM 1116 O O . LEU A 1 139 ? -14.321 -12.556 4.815 1.00 88.06 139 LEU A O 1
ATOM 1120 N N . PRO A 1 140 ? -14.435 -14.213 6.338 1.00 88.88 140 PRO A N 1
ATOM 1121 C CA . PRO A 1 140 ? -15.387 -13.546 7.226 1.00 88.88 140 PRO A CA 1
ATOM 1122 C C . PRO A 1 140 ? -14.735 -12.406 8.030 1.00 88.88 140 PRO A C 1
ATOM 1124 O O . PRO A 1 140 ? -14.864 -12.315 9.249 1.00 88.88 140 PRO A O 1
ATOM 1127 N N . PHE A 1 141 ? -14.012 -11.513 7.357 1.00 86.44 141 PHE A N 1
ATOM 1128 C CA . PHE A 1 141 ? -13.426 -10.331 7.971 1.00 86.44 141 PHE A CA 1
ATOM 1129 C C . PHE A 1 141 ? -14.467 -9.235 8.193 1.00 86.44 141 PHE A C 1
ATOM 1131 O O . PHE A 1 141 ? -15.408 -9.036 7.411 1.00 86.44 141 PHE A O 1
ATOM 1138 N N . GLN A 1 142 ? -14.243 -8.433 9.231 1.00 85.06 142 GLN A N 1
ATOM 1139 C CA . GLN A 1 142 ? -15.036 -7.236 9.464 1.00 85.06 142 GLN A CA 1
ATOM 1140 C C . GLN A 1 142 ? -14.902 -6.265 8.280 1.00 85.06 142 GLN A C 1
ATOM 1142 O O . GLN A 1 142 ? -13.841 -6.141 7.667 1.00 85.06 142 GLN A O 1
ATOM 1147 N N . THR A 1 143 ? -15.982 -5.557 7.953 1.00 81.94 143 THR A N 1
ATOM 1148 C CA . THR A 1 143 ? -16.057 -4.670 6.781 1.00 81.94 143 THR A CA 1
ATOM 1149 C C . THR A 1 143 ? -14.933 -3.630 6.732 1.00 81.94 143 THR A C 1
ATOM 1151 O O . THR A 1 143 ? -14.399 -3.368 5.656 1.00 81.94 143 THR A O 1
ATOM 1154 N N . ASN A 1 144 ? -14.537 -3.054 7.872 1.00 79.38 144 ASN A N 1
ATOM 1155 C CA . ASN A 1 144 ? -13.465 -2.057 7.901 1.00 79.38 144 ASN A CA 1
ATOM 1156 C C . ASN A 1 144 ? -12.087 -2.704 7.714 1.00 79.38 144 ASN A C 1
ATOM 1158 O O . ASN A 1 144 ? -11.314 -2.218 6.893 1.00 79.38 144 ASN A O 1
ATOM 1162 N N . THR A 1 145 ? -11.823 -3.858 8.336 1.00 82.69 145 THR A N 1
ATOM 1163 C CA . THR A 1 145 ? -10.608 -4.654 8.078 1.00 82.69 145 THR A CA 1
ATOM 1164 C C . THR A 1 145 ? -10.455 -4.990 6.595 1.00 82.69 145 THR A C 1
ATOM 1166 O O . THR A 1 145 ? -9.369 -4.817 6.050 1.00 82.69 145 THR A O 1
ATOM 1169 N N . ARG A 1 146 ? -11.542 -5.381 5.910 1.00 85.56 146 ARG A N 1
ATOM 1170 C CA . ARG A 1 146 ? -11.525 -5.619 4.455 1.00 85.56 146 ARG A CA 1
ATOM 1171 C C . ARG A 1 146 ? -11.144 -4.363 3.679 1.00 85.56 146 ARG A C 1
ATOM 1173 O O . ARG A 1 146 ? -10.256 -4.421 2.839 1.00 85.56 146 ARG A O 1
ATOM 1180 N N . LYS A 1 147 ? -11.767 -3.220 3.976 1.00 83.31 147 LYS A N 1
ATOM 1181 C CA . LYS A 1 147 ? -11.459 -1.947 3.299 1.00 83.31 147 LYS A CA 1
ATOM 1182 C C . LYS A 1 147 ? -9.986 -1.566 3.434 1.00 83.31 147 LYS A C 1
ATOM 1184 O O . LYS A 1 147 ? -9.359 -1.235 2.430 1.00 83.31 147 LYS A O 1
ATOM 1189 N N . TYR A 1 148 ? -9.442 -1.646 4.648 1.00 84.56 148 TYR A N 1
ATOM 1190 C CA . TYR A 1 148 ? -8.033 -1.347 4.895 1.00 84.56 148 TYR A CA 1
ATOM 1191 C C . TYR A 1 148 ? -7.115 -2.362 4.209 1.00 84.56 148 TYR A C 1
ATOM 1193 O O . TYR A 1 148 ? -6.198 -1.953 3.510 1.00 84.56 148 TYR A O 1
ATOM 1201 N N . ALA A 1 149 ? -7.398 -3.664 4.305 1.00 84.75 149 ALA A N 1
ATOM 1202 C CA . ALA A 1 149 ? -6.597 -4.695 3.647 1.00 84.75 149 ALA A CA 1
ATOM 1203 C C . ALA A 1 149 ? -6.543 -4.510 2.122 1.00 84.75 149 ALA A C 1
ATOM 1205 O O . ALA A 1 149 ? -5.462 -4.522 1.542 1.00 84.75 149 ALA A O 1
ATOM 1206 N N . LEU A 1 150 ? -7.688 -4.290 1.470 1.00 87.81 150 LEU A N 1
ATOM 1207 C CA . LEU A 1 150 ? -7.763 -4.115 0.017 1.00 87.81 150 LEU A CA 1
ATOM 1208 C C . LEU A 1 150 ? -7.040 -2.846 -0.451 1.00 87.81 150 LEU A C 1
ATOM 1210 O O . LEU A 1 150 ? -6.220 -2.904 -1.367 1.00 87.81 150 LEU A O 1
ATOM 1214 N N . GLY A 1 151 ? -7.322 -1.709 0.194 1.00 82.88 151 GLY A N 1
ATOM 1215 C CA . GLY A 1 151 ? -6.713 -0.429 -0.168 1.00 82.88 151 GLY A CA 1
ATOM 1216 C C . GLY A 1 151 ? -5.204 -0.425 0.060 1.00 82.88 151 GLY A C 1
ATOM 1217 O O . GLY A 1 151 ? -4.442 0.004 -0.805 1.00 82.88 151 GLY A O 1
ATOM 1218 N N . THR A 1 152 ? -4.759 -0.956 1.198 1.00 84.75 152 THR A N 1
ATOM 1219 C CA . THR A 1 152 ? -3.339 -1.028 1.539 1.00 84.75 152 THR A CA 1
ATOM 1220 C C . THR A 1 152 ? -2.591 -2.045 0.683 1.00 84.75 152 THR A C 1
ATOM 1222 O O . THR A 1 152 ? -1.466 -1.760 0.283 1.00 84.75 152 THR A O 1
ATOM 1225 N N . ASN A 1 153 ? -3.206 -3.181 0.336 1.00 88.44 153 ASN A N 1
ATOM 1226 C CA . ASN A 1 153 ? -2.612 -4.139 -0.593 1.00 88.44 153 ASN A CA 1
ATOM 1227 C C . ASN A 1 153 ? -2.327 -3.478 -1.942 1.00 88.44 153 ASN A C 1
ATOM 1229 O O . ASN A 1 153 ? -1.179 -3.448 -2.369 1.00 88.44 153 ASN A O 1
ATOM 1233 N N . ALA A 1 154 ? -3.342 -2.861 -2.555 1.00 85.56 154 ALA A N 1
ATOM 1234 C CA . ALA A 1 154 ? -3.166 -2.155 -3.820 1.00 85.56 154 ALA A CA 1
ATOM 1235 C C . ALA A 1 154 ? -2.090 -1.062 -3.714 1.00 85.56 154 ALA A C 1
ATOM 1237 O O . ALA A 1 154 ? -1.225 -0.966 -4.581 1.00 85.56 154 ALA A O 1
ATOM 1238 N N . TYR A 1 155 ? -2.095 -0.276 -2.633 1.00 83.38 155 TYR A N 1
ATOM 1239 C CA . TYR A 1 155 ? -1.094 0.765 -2.410 1.00 83.38 155 TYR A CA 1
ATOM 1240 C C . TYR A 1 155 ? 0.336 0.209 -2.338 1.00 83.38 155 TYR A C 1
ATOM 1242 O O . TYR A 1 155 ? 1.217 0.715 -3.033 1.00 83.38 155 TYR A O 1
ATOM 1250 N N . PHE A 1 156 ? 0.583 -0.834 -1.541 1.00 82.50 156 PHE A N 1
ATOM 1251 C CA . PHE A 1 156 ? 1.912 -1.439 -1.426 1.00 82.50 156 PHE A CA 1
ATOM 1252 C C . PHE A 1 156 ? 2.368 -2.063 -2.736 1.00 82.50 156 PHE A C 1
ATOM 1254 O O . PHE A 1 156 ? 3.472 -1.765 -3.191 1.00 82.50 156 PHE A O 1
ATOM 1261 N N . THR A 1 157 ? 1.511 -2.862 -3.370 1.00 82.19 157 THR A N 1
ATOM 1262 C CA . THR A 1 157 ? 1.844 -3.517 -4.631 1.00 82.19 157 THR A CA 1
ATOM 1263 C C . THR A 1 157 ? 2.207 -2.491 -5.702 1.00 82.19 157 THR A C 1
ATOM 1265 O O . THR A 1 157 ? 3.279 -2.580 -6.296 1.00 82.19 157 THR A O 1
ATOM 1268 N N . LEU A 1 158 ? 1.365 -1.467 -5.893 1.00 82.06 158 LEU A N 1
ATOM 1269 C CA . LEU A 1 158 ? 1.591 -0.406 -6.879 1.00 82.06 158 LEU A CA 1
ATOM 1270 C C . LEU A 1 158 ? 2.834 0.429 -6.566 1.00 82.06 158 LEU A C 1
ATOM 1272 O O . LEU A 1 158 ? 3.539 0.839 -7.481 1.00 82.06 158 LEU A O 1
ATOM 1276 N N . THR A 1 159 ? 3.129 0.662 -5.286 1.00 80.38 159 THR A N 1
ATOM 1277 C CA . THR A 1 159 ? 4.339 1.388 -4.875 1.00 80.38 159 THR A CA 1
ATOM 1278 C C . THR A 1 159 ? 5.604 0.590 -5.184 1.00 80.38 159 THR A C 1
ATOM 1280 O O . THR A 1 159 ? 6.605 1.171 -5.592 1.00 80.38 159 THR A O 1
ATOM 1283 N N . ILE A 1 160 ? 5.577 -0.732 -5.007 1.00 78.88 160 ILE A N 1
ATOM 1284 C CA . ILE A 1 160 ? 6.749 -1.589 -5.225 1.00 78.88 160 ILE A CA 1
ATOM 1285 C C . ILE A 1 160 ? 7.066 -1.734 -6.715 1.00 78.88 160 ILE A C 1
ATOM 1287 O O . ILE A 1 160 ? 8.240 -1.658 -7.083 1.00 78.88 160 ILE A O 1
ATOM 1291 N N . ILE A 1 161 ? 6.038 -1.904 -7.554 1.00 79.88 161 ILE A N 1
ATOM 1292 C CA . ILE A 1 161 ? 6.197 -2.033 -9.012 1.00 79.88 161 ILE A CA 1
ATOM 1293 C C . ILE A 1 161 ? 6.392 -0.688 -9.718 1.00 79.88 161 ILE A C 1
ATOM 1295 O O . ILE A 1 161 ? 6.736 -0.672 -10.901 1.00 79.88 161 ILE A O 1
ATOM 1299 N N . ASN A 1 162 ? 6.143 0.435 -9.032 1.00 77.44 162 ASN A N 1
ATOM 1300 C CA . ASN A 1 162 ? 6.373 1.761 -9.588 1.00 77.44 162 ASN A CA 1
ATOM 1301 C C . ASN A 1 162 ? 7.862 1.902 -9.936 1.00 77.44 162 ASN A C 1
ATOM 1303 O O . ASN A 1 162 ? 8.712 1.801 -9.046 1.00 77.44 162 ASN A O 1
ATOM 1307 N N . PRO A 1 163 ? 8.195 2.155 -11.210 1.00 70.94 163 PRO A N 1
ATOM 1308 C CA . PRO A 1 163 ? 9.582 2.246 -11.617 1.00 70.94 163 PRO A CA 1
ATOM 1309 C C . PRO A 1 163 ? 10.222 3.586 -11.243 1.00 70.94 163 PRO A C 1
ATOM 1311 O O . PRO A 1 163 ? 11.417 3.738 -11.448 1.00 70.94 163 PRO A O 1
ATOM 1314 N N . ALA A 1 164 ? 9.479 4.561 -10.712 1.00 70.88 164 ALA A N 1
ATOM 1315 C CA . ALA A 1 164 ? 10.039 5.832 -10.266 1.00 70.88 164 ALA A CA 1
ATOM 1316 C C . ALA A 1 164 ? 10.855 5.677 -8.972 1.00 70.88 164 ALA A C 1
ATOM 1318 O O . ALA A 1 164 ? 10.434 5.029 -8.012 1.00 70.88 164 ALA A O 1
ATOM 1319 N N . ASN A 1 165 ? 12.014 6.329 -8.922 1.00 67.81 165 ASN A N 1
ATOM 1320 C CA . ASN A 1 165 ? 12.845 6.379 -7.732 1.00 67.81 165 ASN A CA 1
ATOM 1321 C C . ASN A 1 165 ? 12.198 7.296 -6.671 1.00 67.81 165 ASN A C 1
ATOM 1323 O O . ASN A 1 165 ? 11.995 8.485 -6.933 1.00 67.81 165 ASN A O 1
ATOM 1327 N N . PRO A 1 166 ? 11.906 6.795 -5.455 1.00 61.00 166 PRO A N 1
ATOM 1328 C CA . PRO A 1 166 ? 11.300 7.603 -4.397 1.00 61.00 166 PRO A CA 1
ATOM 1329 C C . PRO A 1 166 ? 12.231 8.691 -3.836 1.00 61.00 166 PRO A C 1
ATOM 1331 O O . PRO A 1 166 ? 11.749 9.629 -3.207 1.00 61.00 166 PRO A O 1
ATOM 1334 N N . LEU A 1 167 ? 13.548 8.581 -4.047 1.00 64.12 167 LEU A N 1
ATOM 1335 C CA . LEU A 1 167 ? 14.549 9.532 -3.547 1.00 64.12 167 LEU A CA 1
ATOM 1336 C C . LEU A 1 167 ? 14.906 10.624 -4.566 1.00 64.12 167 LEU A C 1
ATOM 1338 O O . LEU A 1 167 ? 15.430 11.665 -4.183 1.00 64.12 167 LEU A O 1
ATOM 1342 N N . SER A 1 168 ? 14.625 10.403 -5.853 1.00 58.91 168 SER A N 1
ATOM 1343 C CA . SER A 1 168 ? 14.989 11.315 -6.939 1.00 58.91 168 SER A CA 1
ATOM 1344 C C . SER A 1 168 ? 13.858 11.384 -7.960 1.00 58.91 168 SER A C 1
ATOM 1346 O O . SER A 1 168 ? 13.652 10.474 -8.766 1.00 58.91 168 SER A O 1
ATOM 1348 N N . SER A 1 169 ? 13.087 12.472 -7.893 1.00 55.91 169 SER A N 1
ATOM 1349 C CA . SER A 1 169 ? 11.941 12.699 -8.775 1.00 55.91 169 SER A CA 1
ATOM 1350 C C . SER A 1 169 ? 12.418 12.843 -10.223 1.00 55.91 169 SER A C 1
ATOM 1352 O O . SER A 1 169 ? 13.050 13.835 -10.569 1.00 55.91 169 SER A O 1
ATOM 1354 N N . GLY A 1 170 ? 12.121 11.847 -11.061 1.00 61.16 170 GLY A N 1
ATOM 1355 C CA . GLY A 1 170 ? 12.502 11.817 -12.480 1.00 61.16 170 GLY A CA 1
ATOM 1356 C C . GLY A 1 170 ? 13.507 10.726 -12.860 1.00 61.16 170 GLY A C 1
ATOM 1357 O O . GLY A 1 170 ? 13.738 10.523 -14.048 1.00 61.16 170 GLY A O 1
ATOM 1358 N N . GLN A 1 171 ? 14.065 9.995 -11.890 1.00 66.19 171 GLN A N 1
ATOM 1359 C CA . GLN A 1 171 ? 14.930 8.839 -12.151 1.00 66.19 171 GLN A CA 1
ATOM 1360 C C . GLN A 1 171 ? 14.168 7.521 -11.993 1.00 66.19 171 GLN A C 1
ATOM 1362 O O . GLN A 1 171 ? 13.234 7.430 -11.195 1.00 66.19 171 GLN A O 1
ATOM 1367 N N . LEU A 1 172 ? 14.574 6.499 -12.749 1.00 67.62 172 LEU A N 1
ATOM 1368 C CA . LEU A 1 172 ? 14.047 5.142 -12.616 1.00 67.62 172 LEU A CA 1
ATOM 1369 C C . LEU A 1 172 ? 14.782 4.381 -11.503 1.00 67.62 172 LEU A C 1
ATOM 1371 O O . LEU A 1 172 ? 15.942 4.657 -11.189 1.00 67.62 172 LEU A O 1
ATOM 1375 N N . LYS A 1 173 ? 14.083 3.443 -10.872 1.00 67.00 173 LYS A N 1
ATOM 1376 C CA . LYS A 1 173 ? 14.596 2.584 -9.809 1.00 67.00 173 LYS A CA 1
ATOM 1377 C C . LYS A 1 173 ? 15.510 1.517 -10.417 1.00 67.00 173 LYS A C 1
ATOM 1379 O O . LYS A 1 173 ? 15.025 0.636 -11.130 1.00 67.00 173 LYS A O 1
ATOM 1384 N N . ARG A 1 174 ? 16.805 1.635 -10.119 1.00 61.81 174 ARG A N 1
ATOM 1385 C CA . ARG A 1 174 ? 17.828 0.609 -10.370 1.00 61.81 174 ARG A CA 1
ATOM 1386 C C . ARG A 1 174 ? 17.700 -0.542 -9.367 1.00 61.81 174 ARG A C 1
ATOM 1388 O O . ARG A 1 174 ? 17.294 -0.281 -8.209 1.00 61.81 174 ARG A O 1
#

pLDDT: mean 75.1, std 9.67, range [51.0, 92.56]